Protein AF-A0A7V3H2U6-F1 (afdb_monomer_lite)

Structure (mmCIF, N/CA/C/O backbone):
data_AF-A0A7V3H2U6-F1
#
_entry.id   AF-A0A7V3H2U6-F1
#
loop_
_atom_site.group_PDB
_atom_site.id
_atom_site.type_symbol
_atom_site.label_atom_id
_atom_site.label_alt_id
_atom_site.label_comp_id
_atom_site.label_asym_id
_atom_site.label_entity_id
_atom_site.label_seq_id
_atom_site.pdbx_PDB_ins_code
_atom_site.Cartn_x
_atom_site.Cartn_y
_atom_site.Cartn_z
_atom_site.occupancy
_atom_site.B_iso_or_equiv
_atom_site.auth_seq_id
_atom_site.auth_comp_id
_atom_site.auth_asym_id
_atom_site.auth_atom_id
_atom_site.pdbx_PDB_model_num
ATOM 1 N N . GLY A 1 1 ? 7.626 10.564 1.589 1.00 64.50 1 GLY A N 1
ATOM 2 C CA . GLY A 1 1 ? 7.876 9.816 0.337 1.00 64.50 1 GLY A CA 1
ATOM 3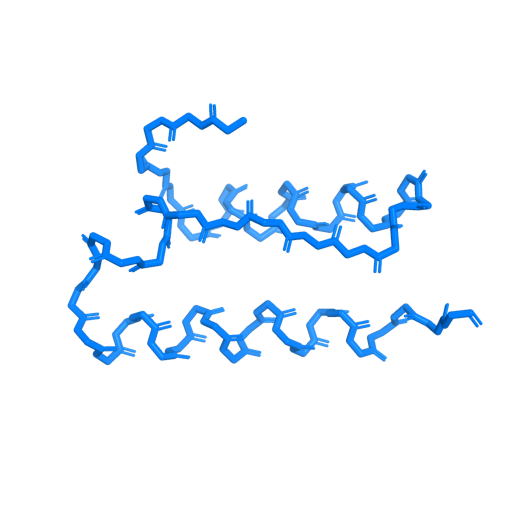 C C . GLY A 1 1 ? 9.346 9.898 -0.037 1.00 64.50 1 GLY A C 1
ATOM 4 O O . GLY A 1 1 ? 9.936 10.950 0.147 1.00 64.50 1 GLY A O 1
ATOM 5 N N . GLY A 1 2 ? 9.937 8.812 -0.541 1.00 71.00 2 GLY A N 1
ATOM 6 C CA . GLY A 1 2 ? 11.383 8.686 -0.788 1.00 71.00 2 GLY A CA 1
ATOM 7 C C . GLY A 1 2 ? 11.687 7.815 -2.010 1.00 71.00 2 GLY A C 1
ATOM 8 O O . GLY A 1 2 ? 10.778 7.553 -2.804 1.00 71.00 2 GLY A O 1
ATOM 9 N N . SER A 1 3 ? 12.952 7.421 -2.177 1.00 82.69 3 SER A N 1
ATOM 10 C CA . SER A 1 3 ? 13.410 6.465 -3.199 1.00 82.69 3 SER A CA 1
ATOM 11 C C . SER A 1 3 ? 12.633 5.142 -3.149 1.00 82.69 3 SER A C 1
ATOM 13 O O . SER A 1 3 ? 11.939 4.868 -2.166 1.00 82.69 3 SER A O 1
ATOM 15 N N . LYS A 1 4 ? 12.742 4.327 -4.208 1.00 87.56 4 LYS A N 1
ATOM 16 C CA . LYS A 1 4 ? 12.217 2.955 -4.202 1.00 87.56 4 LYS A CA 1
ATOM 17 C C . LYS A 1 4 ? 12.836 2.188 -3.026 1.00 87.56 4 LYS A C 1
ATOM 19 O O . LYS A 1 4 ? 14.054 2.201 -2.868 1.00 87.56 4 LYS A O 1
ATOM 24 N N . ILE A 1 5 ? 11.991 1.566 -2.212 1.00 93.44 5 ILE A N 1
ATOM 25 C CA . ILE A 1 5 ? 12.370 0.701 -1.085 1.00 93.44 5 ILE A CA 1
ATOM 26 C C . ILE A 1 5 ? 11.900 -0.733 -1.348 1.00 93.44 5 ILE A C 1
ATOM 28 O O . ILE A 1 5 ? 11.236 -0.997 -2.355 1.00 93.44 5 ILE A O 1
ATOM 32 N N . SER A 1 6 ? 12.268 -1.658 -0.460 1.00 94.50 6 SER A N 1
ATOM 33 C CA . SER A 1 6 ? 11.810 -3.045 -0.536 1.00 94.50 6 SER A CA 1
ATOM 34 C C . SER A 1 6 ? 10.290 -3.156 -0.338 1.00 94.50 6 SER A C 1
ATOM 36 O O . SER A 1 6 ? 9.647 -2.249 0.194 1.00 94.50 6 SER A O 1
ATOM 38 N N . ASP A 1 7 ? 9.709 -4.276 -0.769 1.00 94.69 7 ASP A N 1
ATOM 39 C CA . ASP A 1 7 ? 8.278 -4.573 -0.601 1.00 94.69 7 ASP A CA 1
ATOM 40 C C . ASP A 1 7 ? 7.916 -4.657 0.887 1.00 94.69 7 ASP A C 1
ATOM 42 O O . ASP A 1 7 ? 6.920 -4.081 1.314 1.00 94.69 7 ASP A O 1
ATOM 46 N N . ALA A 1 8 ? 8.770 -5.300 1.689 1.00 95.69 8 ALA A N 1
ATOM 47 C CA . ALA A 1 8 ? 8.577 -5.425 3.130 1.00 95.69 8 ALA A CA 1
ATOM 48 C C . ALA A 1 8 ? 8.569 -4.053 3.822 1.00 95.69 8 ALA A C 1
ATOM 50 O O . ALA A 1 8 ? 7.645 -3.749 4.575 1.00 95.69 8 ALA A O 1
ATOM 51 N N . ASP A 1 9 ? 9.540 -3.187 3.507 1.00 96.12 9 ASP A N 1
ATOM 52 C CA . ASP A 1 9 ? 9.598 -1.838 4.085 1.00 96.12 9 ASP A CA 1
ATOM 53 C C . ASP A 1 9 ? 8.415 -0.973 3.638 1.00 96.12 9 ASP A C 1
ATOM 55 O O . ASP A 1 9 ? 7.937 -0.120 4.388 1.00 96.12 9 ASP A O 1
ATOM 59 N N . LEU A 1 10 ? 7.954 -1.156 2.396 1.00 95.38 10 LEU A N 1
ATOM 60 C CA . LEU A 1 10 ? 6.781 -0.465 1.874 1.00 95.38 10 LEU A CA 1
ATOM 61 C C . LEU A 1 10 ? 5.526 -0.853 2.659 1.00 95.38 10 LEU A C 1
ATOM 63 O O . LEU A 1 10 ? 4.799 0.036 3.105 1.00 95.38 10 LEU A O 1
ATOM 67 N N . MET A 1 11 ? 5.296 -2.155 2.836 1.00 97.06 11 MET A N 1
ATOM 68 C CA . MET A 1 11 ? 4.116 -2.673 3.525 1.00 97.06 11 MET A CA 1
ATOM 69 C C . MET A 1 11 ? 4.126 -2.333 5.013 1.00 97.06 11 MET A C 1
ATOM 71 O O . MET A 1 11 ? 3.092 -1.930 5.541 1.00 97.06 11 MET A O 1
ATOM 75 N N . GLU A 1 12 ? 5.283 -2.382 5.674 1.00 97.12 12 GLU A N 1
ATOM 76 C CA . GLU A 1 12 ? 5.374 -1.986 7.080 1.00 97.12 12 GLU A CA 1
ATOM 77 C C . GLU A 1 12 ? 5.089 -0.489 7.264 1.00 97.12 12 GLU A C 1
ATOM 79 O O . GLU A 1 12 ? 4.324 -0.100 8.144 1.00 97.12 12 GLU A O 1
ATOM 84 N N . LYS A 1 13 ? 5.605 0.376 6.380 1.00 96.00 13 LYS A N 1
ATOM 85 C CA . LYS A 1 13 ? 5.284 1.815 6.422 1.00 96.00 13 LYS A CA 1
ATOM 86 C C . LYS A 1 13 ? 3.816 2.102 6.134 1.00 96.00 13 LYS A C 1
ATOM 88 O O . LYS A 1 13 ? 3.252 3.017 6.735 1.00 96.00 13 LYS A O 1
ATOM 93 N N . ALA A 1 14 ? 3.214 1.357 5.211 1.00 96.31 14 ALA A N 1
ATOM 94 C CA . ALA A 1 14 ? 1.790 1.448 4.929 1.00 96.31 14 ALA A CA 1
ATOM 95 C C . ALA A 1 14 ? 0.973 1.094 6.182 1.00 96.31 14 ALA A C 1
ATOM 97 O O . ALA A 1 14 ? 0.137 1.892 6.598 1.00 96.31 14 ALA A O 1
ATOM 98 N N . ARG A 1 15 ? 1.291 -0.033 6.833 1.00 97.56 15 ARG A N 1
ATOM 99 C CA . ARG A 1 15 ? 0.638 -0.503 8.062 1.00 97.56 15 ARG A CA 1
ATOM 100 C C . ARG A 1 15 ? 0.764 0.505 9.202 1.00 97.56 15 ARG A C 1
ATOM 102 O O . ARG A 1 15 ? -0.249 0.916 9.748 1.00 97.56 15 ARG A O 1
ATOM 109 N N . ILE A 1 16 ? 1.977 0.991 9.481 1.00 97.62 16 ILE A N 1
ATOM 110 C CA . ILE A 1 16 ? 2.225 2.016 10.512 1.00 97.62 16 ILE A CA 1
ATOM 111 C C . ILE A 1 16 ? 1.387 3.274 10.260 1.00 97.62 16 ILE A C 1
ATOM 113 O O . ILE A 1 16 ? 0.848 3.859 11.195 1.00 97.62 16 ILE A O 1
ATOM 117 N N . SER A 1 17 ? 1.282 3.707 9.001 1.00 96.81 17 SER A N 1
ATOM 118 C CA . SER A 1 17 ? 0.525 4.915 8.657 1.00 96.81 17 SER A CA 1
ATOM 119 C C . SER A 1 17 ? -0.973 4.726 8.905 1.00 96.81 17 SER A C 1
ATOM 121 O O . SER A 1 17 ? -1.613 5.615 9.460 1.00 96.81 17 SER A O 1
ATOM 123 N N . MET A 1 18 ? -1.523 3.566 8.531 1.00 97.06 18 MET A N 1
ATOM 124 C CA . MET A 1 18 ? -2.929 3.236 8.77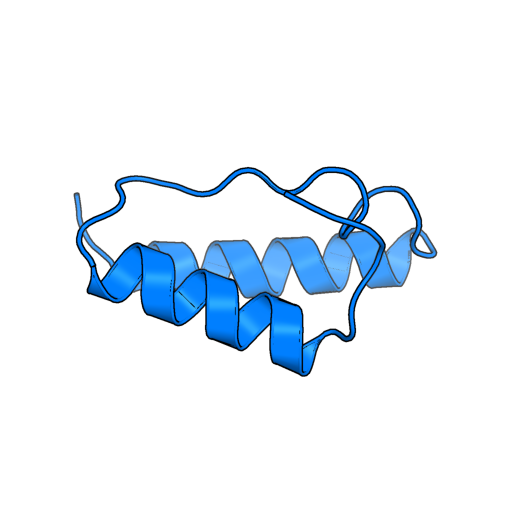8 1.00 97.06 18 MET A CA 1
ATOM 125 C C . MET A 1 18 ? -3.221 3.053 10.273 1.00 97.06 18 MET A C 1
ATOM 127 O O . MET A 1 18 ? -4.183 3.629 10.773 1.00 97.06 18 MET A O 1
ATOM 131 N N . ASP A 1 19 ?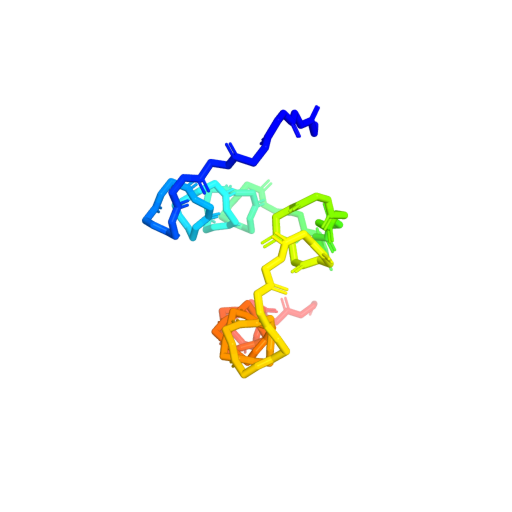 -2.350 2.357 11.011 1.00 97.31 19 ASP A N 1
ATOM 132 C CA . ASP A 1 19 ? -2.446 2.204 12.472 1.00 97.31 19 ASP A CA 1
ATOM 133 C C . ASP A 1 19 ? -2.419 3.557 13.204 1.00 97.31 19 ASP A C 1
ATOM 135 O O . ASP A 1 19 ? -3.040 3.715 14.253 1.00 97.31 19 ASP A O 1
ATOM 139 N N . ALA A 1 20 ? -1.723 4.552 12.645 1.00 97.19 20 ALA A N 1
ATOM 140 C CA . ALA A 1 20 ? -1.667 5.912 13.176 1.00 97.19 20 ALA A CA 1
ATOM 141 C C . ALA A 1 20 ? -2.911 6.766 12.847 1.00 97.19 20 ALA A C 1
ATOM 143 O O . ALA A 1 20 ? -2.939 7.952 13.181 1.00 97.19 20 ALA A O 1
ATOM 144 N N . GLY A 1 21 ? -3.931 6.197 12.195 1.00 95.69 21 GLY A N 1
ATOM 145 C CA . GLY A 1 21 ? -5.182 6.882 11.866 1.00 95.69 21 GLY A CA 1
ATOM 146 C C . GLY A 1 21 ?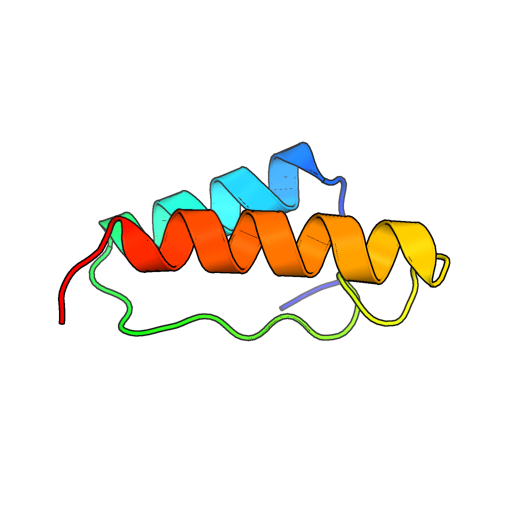 -5.168 7.631 10.531 1.00 95.69 21 GLY A C 1
ATOM 147 O O . GLY A 1 21 ? -5.988 8.526 10.325 1.00 95.69 21 GLY A O 1
ATOM 148 N N . ALA A 1 22 ? -4.249 7.306 9.614 1.00 95.88 22 ALA A N 1
ATOM 149 C CA . ALA A 1 22 ? -4.334 7.824 8.252 1.00 95.88 22 ALA A CA 1
ATOM 150 C C . ALA A 1 22 ? -5.589 7.291 7.541 1.00 95.88 22 ALA A C 1
ATOM 152 O O . ALA A 1 22 ? -5.954 6.127 7.675 1.00 95.88 22 ALA A O 1
ATOM 153 N N . THR A 1 23 ? -6.211 8.129 6.713 1.00 94.50 23 THR A N 1
ATOM 154 C CA . THR A 1 23 ? -7.403 7.767 5.922 1.00 94.50 23 THR A CA 1
ATOM 155 C C . THR A 1 23 ? -7.065 7.203 4.539 1.00 94.50 23 THR A C 1
ATOM 157 O O . THR A 1 23 ? -7.952 6.881 3.751 1.00 94.50 23 THR A O 1
ATOM 160 N N . GLY A 1 24 ? -5.777 7.096 4.212 1.00 93.50 24 GLY A N 1
ATOM 161 C CA . GLY A 1 24 ? -5.298 6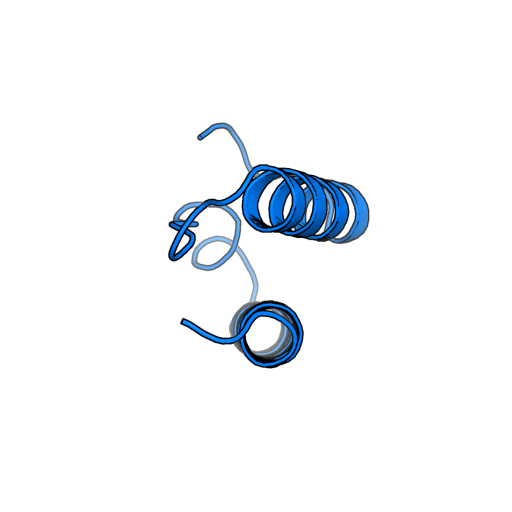.602 2.930 1.00 93.50 24 GLY A CA 1
ATOM 162 C C . GLY A 1 24 ? -3.796 6.795 2.759 1.00 93.50 24 GLY A C 1
ATOM 163 O O . GLY A 1 24 ? -3.113 7.358 3.616 1.00 93.50 24 GLY A O 1
ATOM 164 N N . LEU A 1 25 ? -3.273 6.318 1.628 1.00 94.12 25 LEU A N 1
ATOM 165 C CA . LEU A 1 25 ? -1.841 6.285 1.334 1.00 94.12 25 LEU A CA 1
ATOM 166 C C . LEU A 1 25 ? -1.564 6.760 -0.092 1.00 94.12 25 LEU A C 1
ATOM 168 O O . LEU A 1 25 ? -2.344 6.505 -1.007 1.00 94.12 25 LEU A O 1
ATOM 172 N N . ILE A 1 26 ? -0.408 7.399 -0.296 1.00 93.69 26 ILE A N 1
ATOM 173 C CA . ILE A 1 26 ? 0.083 7.784 -1.624 1.00 93.69 26 ILE A CA 1
ATOM 174 C C . ILE A 1 26 ? 1.483 7.208 -1.832 1.00 93.69 26 ILE A C 1
ATOM 176 O O . ILE A 1 26 ? 2.445 7.599 -1.164 1.00 93.69 26 ILE A O 1
ATOM 180 N N . PHE A 1 27 ? 1.616 6.329 -2.827 1.00 92.69 27 PHE A N 1
ATOM 181 C CA . PHE A 1 27 ? 2.894 5.774 -3.263 1.00 92.69 27 PHE A CA 1
ATOM 182 C C . PHE A 1 27 ? 3.104 5.987 -4.763 1.00 92.69 27 PHE A C 1
ATOM 184 O O . PHE A 1 27 ? 2.468 5.350 -5.591 1.00 92.69 27 PHE A O 1
ATOM 191 N N . GLY A 1 28 ? 4.053 6.864 -5.105 1.00 93.00 28 GLY A N 1
ATOM 192 C CA . GLY A 1 28 ? 4.553 7.018 -6.473 1.00 93.00 28 GLY A CA 1
ATOM 193 C C . GLY A 1 28 ? 5.611 5.961 -6.782 1.00 93.00 28 GLY A C 1
ATOM 194 O O . GLY A 1 28 ? 5.284 4.841 -7.152 1.00 93.00 28 GLY A O 1
ATOM 195 N N . ARG A 1 29 ? 6.902 6.299 -6.584 1.00 93.69 29 ARG A N 1
ATOM 196 C CA . ARG A 1 29 ? 8.102 5.484 -6.948 1.00 93.69 29 ARG A CA 1
ATOM 197 C C . ARG A 1 29 ? 8.070 4.027 -6.502 1.00 93.69 29 ARG A C 1
ATOM 199 O O . ARG A 1 29 ? 8.615 3.178 -7.192 1.00 93.69 29 ARG A O 1
ATOM 206 N N . ASN A 1 30 ? 7.380 3.732 -5.410 1.00 94.31 30 ASN A N 1
ATOM 207 C CA . ASN A 1 30 ? 7.221 2.369 -4.917 1.00 94.31 30 ASN A CA 1
ATOM 208 C C . ASN A 1 30 ? 6.213 1.514 -5.702 1.00 94.31 30 ASN A C 1
ATOM 210 O O . ASN A 1 30 ? 6.095 0.334 -5.397 1.00 94.31 30 ASN A O 1
ATOM 214 N N . VAL A 1 31 ? 5.540 2.075 -6.711 1.00 94.25 31 VAL A N 1
ATOM 215 C CA . VAL A 1 31 ? 4.608 1.371 -7.605 1.00 94.25 31 VAL A CA 1
ATOM 216 C C . VAL A 1 31 ? 5.077 1.479 -9.063 1.00 94.25 31 VAL A C 1
ATOM 218 O O . VAL A 1 31 ? 5.551 0.501 -9.624 1.00 94.25 31 VAL A O 1
ATOM 221 N N . TRP A 1 32 ? 5.052 2.673 -9.666 1.00 91.12 32 TRP A N 1
ATOM 222 C CA . TRP A 1 32 ? 5.331 2.892 -11.104 1.00 91.12 32 TRP A CA 1
ATOM 223 C C . TRP A 1 32 ? 6.773 2.633 -11.593 1.00 91.12 32 TRP A C 1
ATOM 225 O O . TRP A 1 32 ? 6.989 2.572 -12.797 1.00 91.12 32 TRP A O 1
ATOM 235 N N . GLN A 1 33 ? 7.769 2.475 -10.708 1.00 94.44 33 GLN A N 1
ATOM 236 C CA . GLN A 1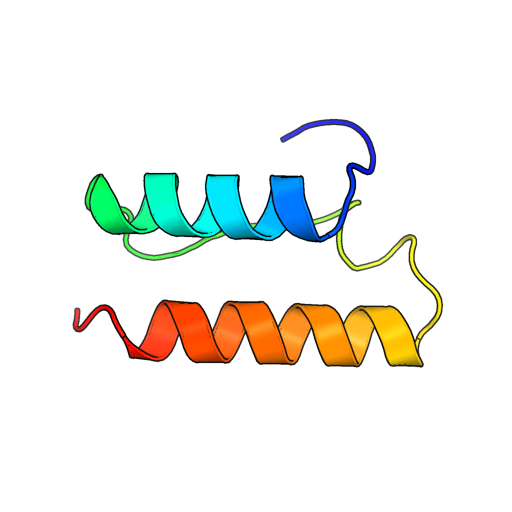 33 ? 9.152 2.108 -11.092 1.00 94.44 33 GLN A CA 1
ATOM 237 C C . GLN A 1 33 ? 9.419 0.594 -10.982 1.00 94.44 33 GLN A C 1
ATOM 239 O O . GLN A 1 33 ? 10.569 0.150 -10.910 1.00 94.44 33 GLN A O 1
ATOM 244 N N . ARG A 1 34 ? 8.362 -0.211 -10.881 1.00 94.19 34 ARG A N 1
ATOM 245 C CA . ARG A 1 34 ? 8.424 -1.675 -10.874 1.00 94.19 34 ARG A CA 1
ATOM 246 C C . ARG A 1 34 ? 7.962 -2.220 -12.227 1.00 94.19 34 ARG A C 1
ATOM 248 O O . ARG A 1 34 ? 7.223 -1.524 -12.924 1.00 94.19 34 ARG A O 1
ATOM 255 N N . PRO A 1 35 ? 8.360 -3.450 -12.596 1.00 97.25 35 PRO A N 1
ATOM 256 C CA . PRO A 1 35 ? 7.708 -4.180 -13.676 1.00 97.25 35 PRO A CA 1
ATOM 257 C C . PRO A 1 35 ? 6.186 -4.179 -13.499 1.00 97.25 35 PRO A C 1
ATOM 259 O O . PRO A 1 35 ? 5.695 -4.182 -12.371 1.00 97.25 35 PRO A O 1
ATOM 262 N N . HIS A 1 36 ? 5.448 -4.185 -14.607 1.00 97.25 36 HIS A N 1
ATOM 263 C CA . HIS A 1 36 ? 3.987 -4.069 -14.608 1.00 97.25 36 HIS A CA 1
ATOM 264 C C . HIS A 1 36 ? 3.309 -5.056 -13.643 1.00 97.25 36 HIS A C 1
ATOM 266 O O . HIS A 1 36 ? 2.512 -4.650 -12.798 1.00 97.25 36 HIS A O 1
ATOM 272 N N . ASP A 1 37 ? 3.693 -6.330 -13.701 1.00 97.81 37 ASP A N 1
ATOM 273 C CA . ASP A 1 37 ? 3.073 -7.372 -12.879 1.00 97.81 37 ASP A CA 1
ATOM 274 C C . ASP A 1 37 ? 3.400 -7.201 -11.388 1.00 97.81 37 ASP A C 1
ATOM 276 O O . ASP A 1 37 ? 2.545 -7.407 -10.526 1.00 97.81 37 ASP A O 1
ATOM 280 N N . GLU A 1 38 ? 4.607 -6.727 -11.063 1.00 97.00 38 GLU A N 1
ATOM 281 C CA . GLU A 1 38 ? 4.966 -6.359 -9.691 1.00 97.00 38 GLU A CA 1
ATOM 282 C C . GLU A 1 38 ? 4.188 -5.135 -9.203 1.00 97.00 38 GLU A C 1
ATOM 284 O O . GLU A 1 38 ? 3.758 -5.101 -8.051 1.00 97.00 38 GLU A O 1
ATOM 289 N N . ALA A 1 39 ? 4.001 -4.127 -10.058 1.00 97.06 39 ALA A N 1
ATOM 290 C CA . ALA A 1 39 ? 3.235 -2.934 -9.722 1.00 97.06 39 ALA A CA 1
ATOM 291 C C . ALA A 1 39 ? 1.770 -3.285 -9.420 1.00 97.06 39 ALA A C 1
ATOM 293 O O . ALA A 1 39 ? 1.203 -2.773 -8.449 1.00 97.06 39 ALA A O 1
ATOM 294 N N . LEU A 1 40 ? 1.174 -4.195 -10.199 1.00 97.81 40 LEU A N 1
ATOM 295 C CA . LEU A 1 40 ? -0.171 -4.715 -9.954 1.00 97.81 40 LEU A CA 1
ATOM 296 C C . LEU A 1 40 ? -0.250 -5.510 -8.649 1.00 97.81 40 LEU A C 1
ATOM 298 O O . LEU A 1 40 ? -1.159 -5.274 -7.850 1.00 97.81 40 LEU A O 1
ATOM 302 N N . ARG A 1 41 ? 0.718 -6.401 -8.398 1.00 97.88 41 ARG A N 1
ATOM 303 C CA . ARG A 1 41 ? 0.786 -7.180 -7.155 1.00 97.88 41 ARG A CA 1
ATOM 304 C C . ARG A 1 41 ? 0.871 -6.270 -5.925 1.00 97.88 41 ARG A C 1
ATOM 306 O O . ARG A 1 41 ? 0.023 -6.370 -5.043 1.00 97.88 41 ARG A O 1
ATOM 313 N N . ILE A 1 42 ? 1.815 -5.326 -5.914 1.00 97.12 42 ILE A N 1
ATOM 314 C CA . ILE A 1 42 ? 1.980 -4.325 -4.843 1.00 97.12 42 ILE A CA 1
ATOM 315 C C . ILE A 1 42 ? 0.688 -3.526 -4.632 1.00 97.12 42 ILE A C 1
ATOM 317 O O . ILE A 1 42 ? 0.261 -3.312 -3.500 1.00 97.12 42 ILE A O 1
ATOM 321 N N . SER A 1 43 ? 0.043 -3.085 -5.715 1.00 96.75 43 SER A N 1
ATOM 322 C CA . SER A 1 43 ? -1.197 -2.305 -5.618 1.00 96.75 43 SER A CA 1
ATOM 323 C C . SER A 1 43 ? -2.339 -3.119 -5.002 1.00 96.75 43 SER A C 1
ATOM 325 O O . SER A 1 43 ? -3.119 -2.584 -4.214 1.00 96.75 43 SER A O 1
ATOM 327 N N . SER A 1 44 ? -2.424 -4.416 -5.318 1.00 97.69 44 SER A N 1
ATOM 328 C CA . SER A 1 44 ? -3.393 -5.334 -4.709 1.00 97.69 44 SER A CA 1
ATOM 329 C C . SER A 1 44 ? -3.121 -5.546 -3.218 1.00 97.69 44 SER A C 1
ATOM 331 O O . SER A 1 44 ? -4.049 -5.460 -2.416 1.00 97.69 44 SER A O 1
ATOM 333 N N . GLU A 1 45 ? -1.859 -5.737 -2.829 1.00 97.44 45 GLU A N 1
ATOM 334 C CA . GLU A 1 45 ? -1.451 -5.873 -1.425 1.00 97.44 45 GLU A CA 1
ATOM 335 C C . GLU A 1 45 ? -1.788 -4.614 -0.609 1.00 97.44 45 GLU A C 1
ATOM 337 O O . GLU A 1 45 ? -2.411 -4.717 0.448 1.00 97.44 45 GLU A O 1
ATOM 342 N N . ILE A 1 46 ? -1.475 -3.420 -1.131 1.00 96.62 46 ILE A N 1
ATOM 343 C CA . ILE A 1 46 ? -1.838 -2.142 -0.494 1.00 96.62 46 ILE A CA 1
ATOM 344 C C . ILE A 1 46 ? -3.358 -2.017 -0.373 1.00 96.62 46 ILE A C 1
ATOM 346 O O . ILE A 1 46 ? -3.860 -1.665 0.690 1.00 96.62 46 ILE A O 1
ATOM 350 N N . ARG A 1 47 ? -4.116 -2.332 -1.431 1.00 96.31 47 ARG A N 1
ATOM 351 C CA . ARG A 1 47 ? -5.585 -2.301 -1.383 1.00 96.31 47 ARG A CA 1
ATOM 352 C C . ARG A 1 47 ? -6.132 -3.240 -0.306 1.00 96.31 47 ARG A C 1
ATOM 354 O O . ARG A 1 47 ? -7.035 -2.849 0.426 1.00 96.31 47 ARG A O 1
ATOM 361 N N . ASN A 1 48 ? -5.600 -4.456 -0.203 1.00 97.19 48 ASN A N 1
ATOM 362 C CA . ASN A 1 48 ? -6.036 -5.431 0.796 1.00 97.19 48 ASN A CA 1
ATOM 363 C C . ASN A 1 48 ? -5.709 -4.981 2.222 1.00 97.19 48 ASN A C 1
ATOM 365 O O . ASN A 1 48 ? -6.497 -5.249 3.123 1.00 97.19 48 ASN A O 1
ATOM 369 N N . LEU A 1 49 ? -4.590 -4.278 2.423 1.00 96.19 49 LEU A N 1
ATOM 370 C CA . LEU A 1 49 ? -4.286 -3.624 3.693 1.00 96.19 49 LEU A CA 1
ATOM 371 C C . LEU A 1 49 ? -5.326 -2.543 4.006 1.00 96.19 49 LEU A C 1
ATOM 373 O O . LEU A 1 49 ? -5.904 -2.571 5.083 1.00 96.19 49 LEU A O 1
ATOM 377 N N . LEU A 1 50 ? -5.608 -1.627 3.071 1.00 95.81 50 LEU A N 1
ATOM 378 C CA . LEU A 1 50 ? -6.559 -0.527 3.295 1.00 95.81 50 LEU A CA 1
ATOM 379 C C . LEU A 1 50 ? -7.960 -1.025 3.675 1.00 95.81 50 LEU A C 1
ATOM 381 O O . LEU A 1 50 ? -8.605 -0.428 4.526 1.00 95.81 50 LEU A O 1
ATOM 385 N N . LEU A 1 51 ? -8.412 -2.144 3.101 1.00 95.44 51 LEU A N 1
ATOM 386 C CA . LEU A 1 51 ? -9.711 -2.750 3.425 1.00 95.44 51 LEU A CA 1
ATOM 387 C C . LEU A 1 51 ? -9.829 -3.248 4.876 1.00 95.44 51 LEU A C 1
ATOM 389 O O . LEU A 1 51 ? -10.941 -3.507 5.328 1.00 95.44 51 LEU A O 1
ATOM 393 N N . GLN A 1 52 ? -8.718 -3.390 5.603 1.00 96.00 52 GLN A N 1
ATOM 394 C CA . GLN A 1 52 ? -8.723 -3.770 7.021 1.00 96.00 52 GLN A CA 1
ATOM 395 C C . GLN A 1 52 ? -9.022 -2.584 7.948 1.00 96.00 52 GLN A C 1
ATOM 397 O O . GLN A 1 52 ? -9.311 -2.796 9.123 1.00 96.00 52 GLN A O 1
ATOM 402 N N . TYR A 1 53 ? -8.978 -1.355 7.428 1.00 94.38 53 TYR A N 1
ATOM 403 C CA . TYR A 1 53 ? -9.183 -0.128 8.190 1.00 94.38 53 TYR A CA 1
ATOM 404 C C . TYR A 1 53 ? -10.485 0.541 7.723 1.00 94.38 53 TYR A C 1
ATOM 406 O O . TYR A 1 53 ? -10.490 1.212 6.688 1.00 94.38 53 TYR A O 1
ATOM 414 N N . PRO A 1 54 ? -11.610 0.327 8.429 1.00 77.50 54 PRO A N 1
ATOM 415 C CA . PRO A 1 54 ? -12.866 1.003 8.118 1.00 77.50 54 PRO A CA 1
ATOM 416 C C . PRO A 1 54 ? -12.744 2.520 8.340 1.00 77.50 54 PRO A C 1
ATOM 418 O O . PRO A 1 54 ? -12.007 2.963 9.220 1.00 77.50 54 PRO A O 1
ATOM 421 N N . ALA A 1 55 ? -13.457 3.288 7.510 1.00 67.12 55 ALA A N 1
ATOM 422 C CA . ALA A 1 55 ? -13.523 4.750 7.573 1.00 67.12 55 ALA A CA 1
ATOM 423 C C . ALA A 1 55 ? -14.391 5.257 8.732 1.00 67.12 55 ALA A C 1
ATOM 425 O O . ALA A 1 55 ? -15.384 4.568 9.068 1.00 67.12 55 ALA A O 1
#

pLDDT: mean 93.53, std 7.18, range [64.5, 97.88]

Secondary structure (DSSP, 8-state):
--S---HHHHHHHHHHHHHTT-S----SHHHHTS-HHHHHHHHHHHHHHHTTS--

Sequence (55 aa):
GGSKISDADLMEKARISMDAGATGLIFGRNVWQRPHDEALRISSEIRNLLLQYPA

Foldseek 3Di:
DDAADDLVVVLVVLLVCVVVPDLADDDDNPQVVDPPVVSVVSVVSSVVSNVVRDD

Radius of gyration: 10.91 Å; chains: 1; bounding box: 27×17×28 Å